Protein AF-A0A7C1PVC9-F1 (afdb_monomer_lite)

Sequence (63 aa):
MGKTGIKGANIFDDTGNVKEGPHYDLIIDIPAITGIDKVRISKVGDVMGGETVVKGFPKPIKW

Secondary structure (DSSP, 8-state):
--------EEEEEETT-TTT-SEEEEEEEEGGGTEEEEEEEETTS-EEEEEEEETTS------

Foldseek 3Di:
DDDPDFDDWDKDFQQVDPPVHGWIWTWTQDVVQCKIKIWIAHPVGHTPDIDIGGVPDPDDDDD

Radius of gyration: 13.42 Å; chains: 1; bounding box: 40×21×34 Å

Structure (mmCIF, N/CA/C/O backbone):
data_AF-A0A7C1PVC9-F1
#
_entry.id   AF-A0A7C1PVC9-F1
#
loop_
_atom_site.group_PDB
_atom_site.id
_atom_site.type_symbol
_atom_site.label_atom_id
_atom_site.label_alt_id
_atom_site.label_comp_id
_atom_site.label_asym_id
_atom_site.label_entit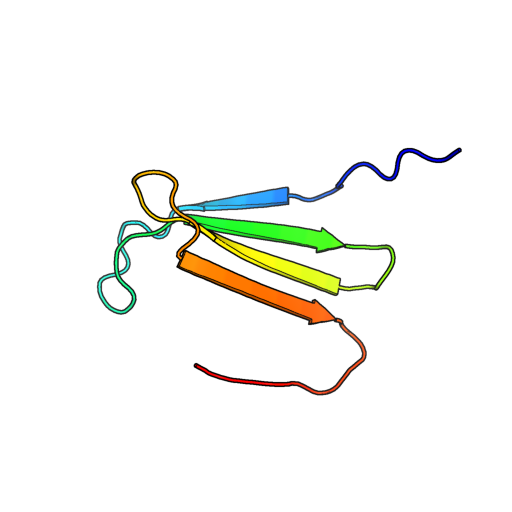y_id
_atom_site.label_seq_id
_atom_site.pdbx_PDB_ins_code
_atom_site.Cartn_x
_atom_site.Cartn_y
_atom_site.Cartn_z
_atom_site.occupancy
_atom_site.B_iso_or_equiv
_atom_site.auth_seq_id
_atom_site.auth_comp_id
_atom_site.auth_asym_id
_atom_site.auth_atom_id
_atom_site.pdbx_PDB_model_num
ATOM 1 N N . MET A 1 1 ? -24.810 -12.355 5.088 1.00 34.09 1 MET A N 1
ATOM 2 C CA . MET A 1 1 ? -23.343 -12.554 5.109 1.00 34.09 1 MET A CA 1
ATOM 3 C C . MET A 1 1 ? -22.700 -11.342 4.457 1.00 34.09 1 MET A C 1
ATOM 5 O O . MET A 1 1 ? -23.004 -11.054 3.306 1.00 34.09 1 MET A O 1
ATOM 9 N N . GLY A 1 2 ? -21.975 -10.545 5.244 1.00 35.03 2 GLY A N 1
ATOM 10 C CA . GLY A 1 2 ? -21.570 -9.187 4.879 1.00 35.03 2 GLY A CA 1
ATOM 11 C C . GLY A 1 2 ? -20.470 -9.161 3.824 1.00 35.03 2 GLY A C 1
ATOM 12 O O . GLY A 1 2 ? -19.406 -9.735 4.024 1.00 35.03 2 GLY A O 1
ATOM 13 N N . LYS A 1 3 ? -20.720 -8.461 2.714 1.00 37.88 3 LYS A N 1
ATOM 14 C CA . LYS A 1 3 ? -19.656 -8.012 1.815 1.00 37.88 3 LYS A CA 1
ATOM 15 C C . LYS A 1 3 ? -18.986 -6.802 2.466 1.00 37.88 3 LYS A C 1
ATOM 17 O O . LYS A 1 3 ? -19.479 -5.683 2.343 1.00 37.88 3 LYS A O 1
ATOM 22 N N . THR A 1 4 ? -17.886 -7.012 3.179 1.00 42.94 4 THR A N 1
ATOM 23 C CA . THR A 1 4 ? -16.953 -5.933 3.523 1.00 42.94 4 THR A CA 1
ATOM 24 C C . THR A 1 4 ? -16.196 -5.555 2.255 1.00 42.94 4 THR A C 1
ATOM 26 O O . THR A 1 4 ? -15.169 -6.139 1.928 1.00 42.94 4 THR A O 1
ATOM 29 N N . GLY A 1 5 ? -16.764 -4.630 1.480 1.00 45.38 5 GLY A N 1
ATOM 30 C CA . GLY A 1 5 ? -16.050 -3.989 0.380 1.00 45.38 5 GLY A CA 1
ATOM 31 C C . GLY A 1 5 ? -14.902 -3.142 0.927 1.00 45.38 5 GLY A C 1
ATOM 32 O O . GLY A 1 5 ? -15.073 -2.455 1.936 1.00 45.38 5 GLY A O 1
ATOM 33 N N . ILE A 1 6 ? -13.747 -3.193 0.263 1.00 53.00 6 ILE A N 1
ATOM 34 C CA . ILE A 1 6 ? -12.610 -2.316 0.544 1.00 53.00 6 ILE A CA 1
ATOM 35 C C . ILE A 1 6 ? -13.071 -0.871 0.298 1.00 53.00 6 ILE A C 1
ATOM 37 O O . ILE A 1 6 ? -13.336 -0.482 -0.838 1.00 53.00 6 ILE A O 1
ATOM 41 N N . LYS A 1 7 ? -13.229 -0.083 1.365 1.00 53.16 7 LYS A N 1
ATOM 42 C CA . LYS A 1 7 ? -13.438 1.367 1.283 1.00 53.16 7 LYS A CA 1
ATOM 43 C C . LYS A 1 7 ? -12.074 2.024 1.479 1.00 53.16 7 LYS A C 1
ATOM 45 O O . LYS A 1 7 ? -11.515 1.874 2.554 1.00 53.16 7 LYS A O 1
ATOM 50 N N . GLY A 1 8 ? -11.573 2.741 0.472 1.00 61.75 8 GLY A N 1
ATOM 51 C CA . GLY A 1 8 ? -10.342 3.537 0.603 1.00 61.75 8 GLY A CA 1
ATOM 52 C C . GLY A 1 8 ? -9.070 2.898 0.038 1.00 61.75 8 GLY A C 1
ATOM 53 O O . GLY A 1 8 ? -8.009 3.060 0.628 1.00 61.75 8 GLY A O 1
ATOM 54 N N . ALA A 1 9 ? -9.153 2.184 -1.091 1.00 75.31 9 ALA A N 1
ATOM 55 C CA . ALA A 1 9 ? -7.956 1.821 -1.850 1.00 75.31 9 ALA A CA 1
ATOM 56 C C . ALA A 1 9 ? -7.491 3.020 -2.696 1.00 75.31 9 ALA A C 1
ATOM 58 O O . ALA A 1 9 ? -8.245 3.500 -3.543 1.00 75.31 9 ALA A O 1
ATOM 59 N N . ASN A 1 10 ? -6.268 3.495 -2.472 1.00 82.06 10 ASN A N 1
ATOM 60 C CA . ASN A 1 10 ? -5.638 4.580 -3.223 1.00 82.06 10 ASN A CA 1
ATOM 61 C C . ASN A 1 10 ? -4.361 4.071 -3.889 1.00 82.06 10 ASN A C 1
ATOM 63 O O . ASN A 1 10 ? -3.591 3.347 -3.265 1.00 82.06 10 ASN A O 1
ATOM 67 N N . ILE A 1 11 ? -4.131 4.469 -5.138 1.00 85.44 11 ILE A N 1
ATOM 68 C CA . ILE A 1 11 ? -2.896 4.164 -5.863 1.00 85.44 11 ILE A CA 1
ATOM 69 C C . ILE A 1 11 ? -2.081 5.447 -5.963 1.00 85.44 11 ILE A C 1
ATOM 71 O O . ILE A 1 11 ? -2.590 6.474 -6.412 1.00 85.44 11 ILE A O 1
ATOM 75 N N . PHE A 1 12 ? -0.819 5.366 -5.565 1.00 86.25 12 PHE A N 1
ATOM 76 C CA . PHE A 1 12 ? 0.158 6.433 -5.692 1.00 86.25 12 PHE A CA 1
ATOM 77 C C . PHE A 1 12 ? 1.188 6.045 -6.747 1.00 86.25 12 PHE A C 1
ATOM 79 O O . PHE A 1 12 ? 1.750 4.949 -6.716 1.00 86.25 12 PHE A O 1
ATOM 86 N N . ASP A 1 13 ? 1.412 6.951 -7.692 1.00 88.75 13 ASP A N 1
ATOM 87 C CA . ASP A 1 13 ? 2.476 6.837 -8.680 1.00 88.75 13 ASP A CA 1
ATOM 88 C C . ASP A 1 13 ? 3.776 7.372 -8.075 1.00 88.75 13 ASP A C 1
ATOM 90 O O . ASP A 1 13 ? 3.901 8.572 -7.831 1.00 88.75 13 ASP A O 1
ATOM 94 N N . ASP A 1 14 ? 4.727 6.470 -7.822 1.00 89.31 14 ASP A N 1
ATOM 95 C CA . ASP A 1 14 ? 6.082 6.801 -7.372 1.00 89.31 14 ASP A CA 1
ATOM 96 C C . ASP A 1 14 ? 7.126 6.307 -8.389 1.00 89.31 14 ASP A C 1
ATOM 98 O O . ASP A 1 14 ? 8.250 5.893 -8.085 1.00 89.31 14 ASP A O 1
ATOM 102 N N . THR A 1 15 ? 6.759 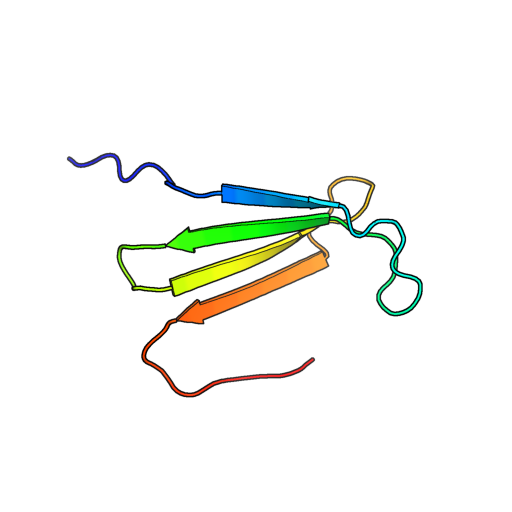6.339 -9.671 1.00 88.50 15 THR A N 1
ATOM 103 C CA . THR A 1 15 ? 7.616 5.876 -10.764 1.00 88.50 15 THR A CA 1
ATOM 104 C C . THR A 1 15 ? 8.828 6.772 -11.024 1.00 88.50 15 THR A C 1
ATOM 106 O O . THR A 1 15 ? 9.695 6.400 -11.822 1.00 88.50 15 THR A O 1
ATOM 109 N N . GLY A 1 16 ? 8.900 7.926 -10.357 1.00 88.56 16 GLY A N 1
ATOM 110 C CA . GLY A 1 16 ? 10.054 8.823 -10.321 1.00 88.56 16 GLY A CA 1
ATOM 111 C C . GLY A 1 16 ? 11.055 8.522 -9.197 1.00 88.56 16 GLY A C 1
ATOM 112 O O . GLY A 1 16 ? 12.083 9.195 -9.118 1.00 88.56 16 GLY A O 1
ATOM 113 N N . ASN A 1 17 ? 10.795 7.538 -8.329 1.00 86.06 17 ASN A N 1
ATOM 114 C CA . ASN A 1 17 ? 11.654 7.248 -7.184 1.00 86.06 17 ASN A CA 1
ATOM 115 C C . ASN A 1 17 ? 12.990 6.619 -7.606 1.00 86.06 17 ASN A C 1
ATOM 117 O O . ASN A 1 17 ? 13.085 5.438 -7.943 1.00 86.06 17 ASN A O 1
ATOM 121 N N . VAL A 1 18 ? 14.055 7.420 -7.555 1.00 85.06 18 VAL A N 1
ATOM 122 C CA . VAL A 1 18 ? 15.421 6.989 -7.898 1.00 85.06 18 VAL A CA 1
ATOM 123 C C . VAL A 1 18 ? 16.106 6.175 -6.797 1.00 85.06 18 VAL A C 1
ATOM 125 O O . VAL A 1 18 ? 17.091 5.498 -7.071 1.00 85.06 18 VAL A O 1
ATOM 128 N N . LYS A 1 19 ? 15.613 6.239 -5.553 1.00 86.06 19 LYS A N 1
ATOM 129 C CA . LYS A 1 19 ? 16.237 5.586 -4.393 1.00 86.06 19 LYS A CA 1
ATOM 130 C C . LYS A 1 19 ? 15.772 4.141 -4.233 1.00 86.06 19 LYS A C 1
ATOM 132 O O . LYS A 1 19 ? 16.585 3.265 -3.968 1.00 86.06 19 LYS A O 1
ATOM 137 N N . GLU A 1 20 ? 14.470 3.912 -4.359 1.00 81.00 20 GLU A N 1
ATOM 138 C CA . GLU A 1 20 ? 13.835 2.602 -4.149 1.00 81.00 20 GLU A CA 1
ATOM 139 C C . GLU A 1 20 ? 13.533 1.883 -5.475 1.00 81.00 20 GLU A C 1
ATOM 141 O O . GLU A 1 20 ? 13.127 0.723 -5.479 1.00 81.00 20 GLU A O 1
ATOM 146 N N . GLY A 1 21 ? 13.772 2.563 -6.601 1.00 86.12 21 GLY A N 1
ATOM 147 C CA . GLY A 1 21 ? 13.393 2.119 -7.934 1.00 86.12 21 GLY A CA 1
ATOM 148 C C . GLY A 1 21 ? 11.951 2.516 -8.277 1.00 86.12 21 GLY A C 1
ATOM 149 O O . GLY A 1 21 ? 11.136 2.744 -7.385 1.00 86.12 21 GLY A O 1
ATOM 150 N N . PRO A 1 22 ? 11.609 2.619 -9.569 1.00 89.75 22 PRO A N 1
ATOM 151 C CA . PRO A 1 22 ? 10.301 3.093 -10.009 1.00 89.75 22 PRO A CA 1
ATOM 152 C C . PRO A 1 22 ? 9.175 2.091 -9.699 1.00 89.75 22 PRO A C 1
ATOM 154 O O . PRO A 1 22 ? 9.227 0.950 -10.164 1.00 89.75 22 PRO A O 1
ATOM 157 N N . HIS A 1 23 ? 8.128 2.523 -8.991 1.00 91.75 23 HIS A N 1
ATOM 158 C CA . HIS A 1 23 ? 7.027 1.654 -8.553 1.00 91.75 23 HIS A CA 1
ATOM 159 C C . HIS A 1 23 ? 5.697 2.409 -8.371 1.00 91.75 23 HIS A C 1
ATOM 161 O O . HIS A 1 23 ? 5.640 3.632 -8.477 1.00 91.75 23 HIS A O 1
ATOM 167 N N . TYR A 1 24 ? 4.634 1.662 -8.084 1.00 90.44 24 TYR A N 1
ATOM 168 C CA . TYR A 1 24 ? 3.350 2.157 -7.599 1.00 90.44 24 TYR A CA 1
ATOM 169 C C . TYR A 1 24 ? 3.111 1.647 -6.181 1.00 90.44 24 TYR A C 1
ATOM 171 O O . TYR A 1 24 ? 3.415 0.491 -5.876 1.00 90.44 24 TYR A O 1
ATOM 179 N N . ASP A 1 25 ? 2.527 2.482 -5.332 1.00 88.00 25 ASP A N 1
ATOM 180 C CA . ASP A 1 25 ? 2.110 2.100 -3.986 1.00 88.00 25 ASP A CA 1
ATOM 181 C C . ASP A 1 25 ? 0.577 2.048 -3.926 1.00 88.00 25 ASP A C 1
ATOM 183 O O . ASP A 1 25 ? -0.109 3.051 -4.122 1.00 88.00 25 ASP A O 1
ATOM 187 N N . LEU A 1 26 ? 0.028 0.869 -3.648 1.00 88.88 26 LEU A N 1
ATOM 188 C CA . LEU A 1 26 ? -1.385 0.659 -3.360 1.00 88.88 26 LEU A CA 1
ATOM 189 C C . LEU A 1 26 ? -1.584 0.712 -1.846 1.00 88.88 26 LEU A C 1
ATOM 191 O O . LEU A 1 26 ? -1.059 -0.126 -1.120 1.00 88.88 26 LEU A O 1
ATOM 195 N N . ILE A 1 27 ? -2.356 1.682 -1.373 1.00 85.94 27 ILE A N 1
ATOM 196 C CA . ILE A 1 27 ? -2.694 1.850 0.040 1.00 85.94 27 ILE A CA 1
ATOM 197 C C . ILE A 1 27 ? -4.153 1.469 0.238 1.00 85.94 27 ILE A C 1
ATOM 199 O O . ILE A 1 27 ? -5.031 2.035 -0.408 1.00 85.94 27 ILE A O 1
ATOM 203 N N . ILE A 1 28 ? -4.411 0.521 1.130 1.00 86.44 28 ILE A N 1
ATOM 204 C CA . ILE A 1 28 ? -5.729 -0.023 1.432 1.00 86.44 28 ILE A CA 1
ATOM 205 C C . ILE A 1 28 ? -6.040 0.237 2.901 1.00 86.44 28 ILE A C 1
ATOM 207 O O . ILE A 1 28 ? -5.410 -0.336 3.788 1.00 86.44 28 ILE A O 1
ATOM 211 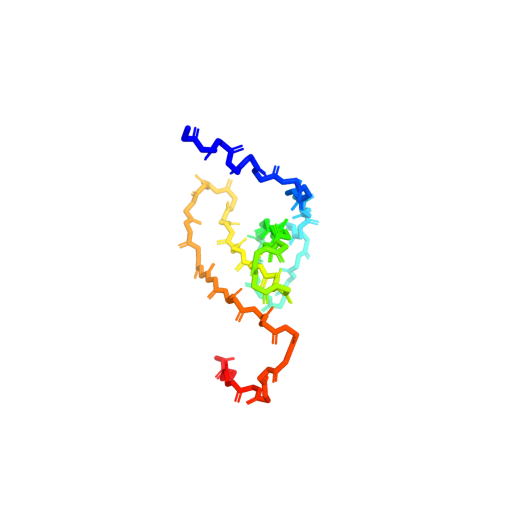N N . ASP A 1 29 ? -7.060 1.044 3.174 1.00 83.12 29 ASP A N 1
ATOM 212 C CA . ASP A 1 29 ? -7.613 1.119 4.523 1.00 83.12 29 ASP A CA 1
ATOM 213 C C . ASP A 1 29 ? -8.362 -0.183 4.861 1.00 83.12 29 ASP A C 1
ATOM 215 O O . ASP A 1 29 ? -9.234 -0.642 4.115 1.00 83.12 29 ASP A O 1
ATOM 219 N N . ILE A 1 30 ? -8.052 -0.768 6.022 1.00 82.75 30 ILE A N 1
ATOM 220 C CA . ILE A 1 30 ? -8.720 -1.950 6.583 1.00 82.75 30 ILE A CA 1
ATOM 221 C C . ILE A 1 30 ? -9.416 -1.543 7.894 1.00 82.75 30 ILE A C 1
ATOM 223 O O . ILE A 1 30 ? -8.882 -1.762 8.990 1.00 82.75 30 ILE A O 1
ATOM 227 N N . PRO A 1 31 ? -10.643 -0.978 7.826 1.00 78.31 31 PRO A N 1
ATOM 228 C CA . PRO A 1 31 ? -11.346 -0.467 9.003 1.00 78.31 31 PRO A CA 1
ATOM 229 C C . PRO A 1 31 ? -11.602 -1.531 10.071 1.00 78.31 31 PRO A C 1
ATOM 231 O O . PRO A 1 31 ? -11.588 -1.221 11.256 1.00 78.31 31 PRO A O 1
ATOM 234 N N . ALA A 1 32 ? -11.795 -2.789 9.659 1.00 80.81 32 ALA A N 1
ATOM 235 C CA . ALA A 1 32 ? -12.083 -3.906 10.560 1.00 80.81 32 ALA A CA 1
ATOM 236 C C . ALA A 1 32 ? -10.988 -4.140 11.614 1.00 80.81 32 ALA A C 1
ATOM 238 O O . ALA A 1 32 ? -11.289 -4.625 12.701 1.00 80.81 32 ALA A O 1
ATOM 239 N N . ILE A 1 33 ? -9.738 -3.783 11.303 1.00 78.31 33 ILE A N 1
ATOM 240 C CA . ILE A 1 33 ? -8.600 -3.893 12.225 1.00 78.31 33 ILE A CA 1
ATOM 241 C C . ILE A 1 33 ? -7.996 -2.527 12.558 1.00 78.31 33 ILE A C 1
ATOM 243 O O . ILE A 1 33 ? -6.937 -2.462 13.166 1.00 78.31 33 ILE A O 1
ATOM 247 N N . THR A 1 34 ? -8.643 -1.423 12.167 1.00 81.06 34 THR A N 1
ATOM 248 C CA . THR A 1 34 ? -8.064 -0.068 12.264 1.00 81.06 34 THR A CA 1
ATOM 249 C C . THR A 1 34 ? -6.660 -0.000 11.636 1.00 81.06 34 THR A C 1
ATOM 251 O O . THR A 1 34 ? -5.747 0.646 12.154 1.00 81.06 34 THR A O 1
ATOM 254 N N . GLY A 1 35 ? -6.460 -0.737 10.543 1.00 82.62 35 GLY A N 1
ATOM 255 C CA . GLY A 1 35 ? -5.166 -0.898 9.889 1.00 82.62 35 GLY A CA 1
ATOM 256 C C . GLY A 1 35 ? -5.132 -0.284 8.501 1.00 82.62 35 GLY A C 1
ATOM 257 O O . GLY A 1 35 ? -6.168 0.044 7.928 1.00 82.62 35 GLY A O 1
ATOM 258 N N . ILE A 1 36 ? -3.922 -0.147 7.982 1.00 84.38 36 ILE A N 1
ATOM 259 C CA . ILE A 1 36 ? -3.615 0.282 6.623 1.00 84.38 36 ILE A CA 1
ATOM 260 C C . ILE A 1 36 ? -2.684 -0.771 6.044 1.00 84.38 36 ILE A C 1
ATOM 262 O O . ILE A 1 36 ? -1.681 -1.098 6.670 1.00 84.38 36 ILE A O 1
ATOM 266 N N . ASP A 1 37 ? -3.005 -1.299 4.876 1.00 86.69 37 ASP A N 1
ATOM 267 C CA . ASP A 1 37 ? -2.130 -2.197 4.137 1.00 86.69 37 ASP A CA 1
ATOM 268 C C . ASP A 1 37 ? -1.512 -1.447 2.962 1.00 86.69 37 ASP A C 1
ATOM 270 O O . ASP A 1 37 ? -2.200 -0.719 2.24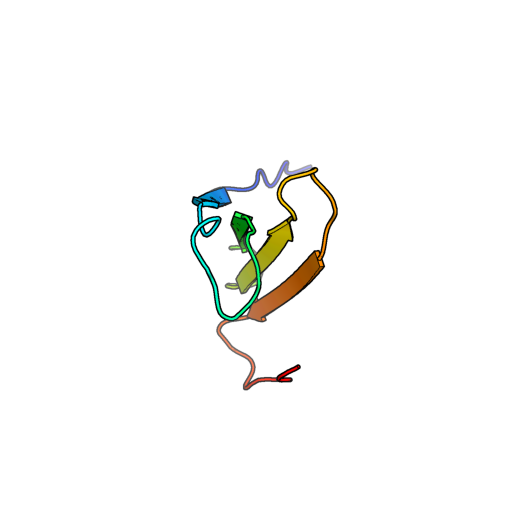6 1.00 86.69 37 ASP A O 1
ATOM 274 N N . LYS A 1 38 ? -0.203 -1.577 2.791 1.00 88.19 38 LYS A N 1
ATOM 275 C CA . LYS A 1 38 ? 0.550 -0.979 1.696 1.00 88.19 38 LYS A CA 1
ATOM 276 C C . LYS A 1 38 ? 1.115 -2.107 0.854 1.00 88.19 38 LYS A C 1
ATOM 278 O O . LYS A 1 38 ? 1.888 -2.912 1.355 1.00 88.19 38 LYS A O 1
ATOM 283 N N . VAL A 1 39 ? 0.783 -2.138 -0.429 1.00 90.19 39 VAL A N 1
ATOM 284 C CA . VAL A 1 39 ? 1.332 -3.088 -1.400 1.00 90.19 39 VAL A CA 1
ATOM 285 C C . VAL A 1 39 ? 2.095 -2.311 -2.455 1.00 90.19 39 VAL A C 1
ATOM 287 O O . VAL A 1 39 ? 1.555 -1.401 -3.079 1.00 90.19 39 VAL A O 1
ATOM 290 N N . ARG A 1 40 ? 3.352 -2.680 -2.674 1.00 90.88 40 ARG A N 1
ATOM 291 C CA . ARG A 1 40 ? 4.195 -2.085 -3.703 1.00 90.88 40 ARG A CA 1
ATOM 292 C C . ARG A 1 40 ? 4.180 -2.942 -4.953 1.00 90.88 40 ARG A C 1
ATOM 294 O O . ARG A 1 40 ? 4.413 -4.149 -4.889 1.00 90.88 40 ARG A O 1
ATOM 301 N N . ILE A 1 41 ? 3.943 -2.302 -6.088 1.00 92.44 41 ILE A N 1
ATOM 302 C CA . ILE A 1 41 ? 3.812 -2.950 -7.388 1.00 92.44 41 ILE A CA 1
ATOM 303 C C . ILE A 1 41 ? 4.817 -2.317 -8.351 1.00 92.44 41 ILE A C 1
ATOM 305 O O . ILE A 1 41 ? 4.963 -1.097 -8.411 1.00 92.44 41 ILE A O 1
ATOM 309 N N . SER A 1 42 ? 5.528 -3.141 -9.110 1.00 89.88 42 SER A N 1
ATOM 310 C CA . SER A 1 42 ? 6.463 -2.683 -10.131 1.00 89.88 42 SER A CA 1
ATOM 311 C C . SER A 1 42 ? 5.722 -2.047 -11.312 1.00 89.88 42 SER A C 1
ATOM 313 O O . SER A 1 42 ? 4.512 -2.202 -11.485 1.00 89.88 42 SER A O 1
ATOM 315 N N . LYS A 1 43 ? 6.458 -1.377 -12.205 1.00 86.75 43 LYS A N 1
ATOM 316 C CA . LYS A 1 43 ? 5.884 -0.825 -13.446 1.00 86.75 43 LYS A CA 1
ATOM 317 C C . LYS A 1 43 ? 5.205 -1.860 -14.348 1.00 86.75 43 LYS A C 1
ATOM 319 O O . LYS A 1 43 ? 4.363 -1.481 -15.155 1.00 86.75 43 LYS A O 1
ATOM 324 N N . VAL A 1 44 ? 5.588 -3.131 -14.239 1.00 88.56 44 VAL A N 1
ATOM 325 C CA . VAL A 1 44 ? 5.058 -4.226 -15.066 1.00 88.56 44 VAL A CA 1
ATOM 326 C C . VAL A 1 44 ? 3.971 -5.037 -14.354 1.00 88.56 44 VAL A C 1
ATOM 328 O O . VAL A 1 44 ? 3.443 -5.976 -14.937 1.00 88.56 44 VAL A O 1
ATOM 331 N N . GLY A 1 45 ? 3.594 -4.650 -13.129 1.00 85.31 45 GLY A N 1
ATOM 332 C CA . GLY A 1 45 ? 2.511 -5.284 -12.372 1.00 85.31 45 GLY A CA 1
ATOM 333 C C . GLY A 1 45 ? 2.956 -6.344 -11.362 1.00 85.31 45 GLY A C 1
ATOM 334 O O . GLY A 1 45 ? 2.098 -6.955 -10.727 1.00 85.31 45 GLY A O 1
ATOM 335 N N . ASP A 1 46 ? 4.261 -6.549 -11.170 1.00 90.19 46 ASP A N 1
ATOM 336 C CA . ASP A 1 46 ? 4.767 -7.514 -10.187 1.00 90.19 46 ASP A CA 1
ATOM 337 C C . ASP A 1 46 ? 4.670 -6.952 -8.768 1.00 90.19 46 ASP A C 1
ATOM 339 O O . ASP A 1 46 ? 5.055 -5.809 -8.520 1.00 90.19 46 ASP A O 1
ATOM 343 N N . VAL A 1 47 ? 4.223 -7.762 -7.808 1.00 89.94 47 VAL A N 1
ATOM 344 C CA . VAL A 1 47 ? 4.255 -7.376 -6.392 1.00 89.94 47 VAL A CA 1
ATOM 345 C C . VAL A 1 47 ? 5.701 -7.399 -5.905 1.00 89.94 47 VAL A C 1
ATOM 347 O O . VAL A 1 47 ? 6.345 -8.445 -5.877 1.00 89.94 47 VAL A O 1
ATOM 350 N N . MET A 1 48 ? 6.205 -6.235 -5.506 1.00 86.31 48 MET A N 1
ATOM 351 C CA . MET A 1 48 ? 7.567 -6.060 -4.996 1.00 86.31 48 MET A CA 1
ATOM 352 C C . MET A 1 48 ? 7.646 -6.251 -3.478 1.00 86.31 48 MET A C 1
ATOM 354 O O . MET A 1 48 ? 8.712 -6.543 -2.947 1.00 86.31 48 MET A O 1
ATOM 358 N N . GLY A 1 49 ? 6.527 -6.070 -2.776 1.00 87.88 49 GLY A N 1
ATOM 359 C CA . GLY A 1 49 ? 6.434 -6.240 -1.330 1.00 87.88 49 GLY A CA 1
ATOM 360 C C . GLY A 1 49 ? 5.150 -5.641 -0.769 1.00 87.88 49 GLY A C 1
ATOM 361 O O . GLY A 1 49 ? 4.377 -5.014 -1.494 1.00 87.88 49 GLY A O 1
ATOM 362 N N . GLY A 1 50 ? 4.928 -5.817 0.529 1.00 87.44 50 GLY A N 1
ATOM 363 C CA . GLY A 1 50 ? 3.828 -5.165 1.222 1.00 87.44 50 GLY A CA 1
ATOM 364 C C . GLY A 1 50 ? 3.980 -5.187 2.737 1.00 87.44 50 GLY A C 1
ATOM 365 O O . GLY A 1 50 ? 4.729 -5.999 3.282 1.00 87.44 50 GLY A O 1
ATOM 366 N N . GLU A 1 51 ? 3.286 -4.270 3.403 1.00 83.62 51 GLU A N 1
ATOM 367 C CA . GLU A 1 51 ? 3.252 -4.141 4.856 1.00 83.62 51 GLU A CA 1
ATOM 368 C C . GLU A 1 51 ? 1.848 -3.779 5.346 1.00 83.62 51 GLU A C 1
ATOM 370 O O . GLU A 1 51 ? 1.201 -2.885 4.805 1.00 83.62 51 GLU A O 1
ATOM 375 N N . THR A 1 52 ? 1.411 -4.416 6.434 1.00 85.31 52 THR A N 1
ATOM 376 C CA . THR A 1 52 ? 0.194 -4.015 7.143 1.00 85.31 52 THR A CA 1
ATOM 377 C C . THR A 1 52 ? 0.563 -3.259 8.413 1.00 85.31 52 THR A C 1
ATOM 379 O O . THR A 1 52 ? 1.176 -3.801 9.334 1.00 85.31 52 THR A O 1
ATOM 382 N N . VAL A 1 53 ? 0.135 -2.005 8.501 1.00 77.12 53 VAL A N 1
ATOM 383 C CA . VAL A 1 53 ? 0.278 -1.147 9.675 1.00 77.12 53 VAL A CA 1
ATOM 384 C C . VAL A 1 53 ? -1.046 -1.100 10.427 1.00 77.12 53 VAL A C 1
ATOM 386 O O . VAL A 1 53 ? -2.001 -0.455 10.005 1.00 77.12 53 VAL A O 1
ATOM 389 N N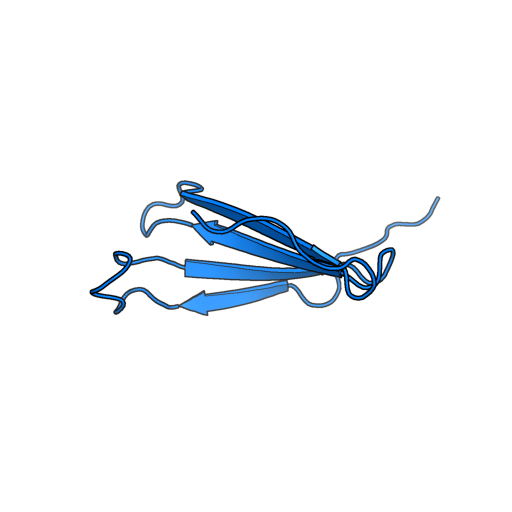 . VAL A 1 54 ? -1.109 -1.751 11.585 1.00 80.00 54 VAL A N 1
ATOM 390 C CA . VAL A 1 54 ? -2.293 -1.744 12.457 1.00 80.00 54 VAL A CA 1
ATOM 391 C C . VAL A 1 54 ? -2.156 -0.624 13.493 1.00 80.00 54 VAL A C 1
ATOM 393 O O . VAL A 1 54 ? -1.244 -0.665 14.324 1.00 80.00 54 VAL A O 1
ATOM 396 N N . LYS A 1 55 ? -3.044 0.387 13.482 1.00 62.62 55 LYS A N 1
ATOM 397 C CA . LYS A 1 55 ? -3.043 1.449 14.507 1.00 62.62 55 LYS A CA 1
ATOM 398 C C . LYS A 1 55 ? -3.501 0.855 15.843 1.00 62.62 55 LYS A C 1
ATOM 400 O O . LYS A 1 55 ? -4.690 0.776 16.121 1.00 62.62 55 LYS A O 1
ATOM 405 N N . GLY A 1 56 ? -2.543 0.415 16.656 1.00 55.31 56 GLY A N 1
ATOM 406 C CA . GLY A 1 56 ? -2.798 -0.180 17.973 1.00 55.31 56 GLY A CA 1
ATOM 407 C C . GLY A 1 56 ? -1.716 -1.149 18.453 1.00 55.31 56 GLY A C 1
ATOM 408 O O . GLY A 1 56 ? -1.626 -1.395 19.652 1.00 55.31 56 GLY A O 1
ATOM 409 N N . PHE A 1 57 ? -0.858 -1.646 17.554 1.00 47.91 57 PHE A N 1
ATOM 410 C CA . PHE A 1 57 ? 0.296 -2.476 17.906 1.00 47.91 57 PHE A CA 1
ATOM 411 C C . PHE A 1 57 ? 1.613 -1.723 17.641 1.00 47.91 57 PHE A C 1
ATOM 413 O O . PHE A 1 57 ? 1.821 -1.226 16.531 1.00 47.91 57 PHE A O 1
ATOM 420 N N . PRO A 1 58 ? 2.527 -1.607 18.625 1.00 41.06 58 PRO A N 1
ATOM 421 C CA . PRO A 1 58 ? 3.851 -1.047 18.388 1.00 41.06 58 PRO A CA 1
ATOM 422 C C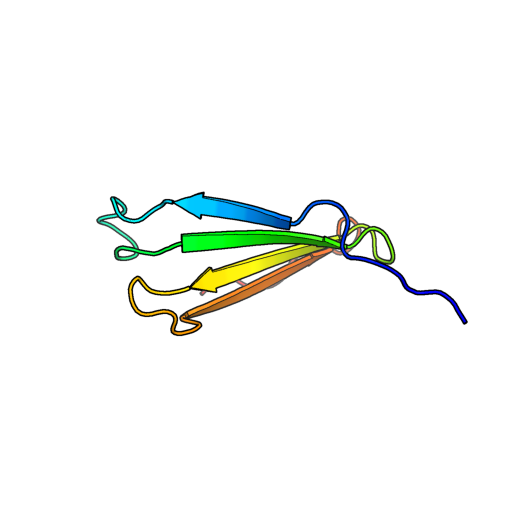 . PRO A 1 58 ? 4.666 -2.002 17.492 1.00 41.06 58 PRO A C 1
ATOM 424 O O . PRO A 1 58 ? 4.997 -3.098 17.920 1.00 41.06 58 PRO A O 1
ATOM 427 N N . LYS A 1 59 ? 4.924 -1.554 16.249 1.00 49.09 59 LYS A N 1
ATOM 428 C CA . LYS A 1 59 ? 5.900 -1.985 15.207 1.00 49.09 59 LYS A CA 1
ATOM 429 C C . LYS A 1 59 ? 6.472 -3.418 15.257 1.00 49.09 59 LYS A C 1
ATOM 431 O O . LYS A 1 59 ? 7.110 -3.790 16.237 1.00 49.09 59 LYS A O 1
ATOM 436 N N . PRO A 1 60 ? 6.486 -4.127 14.111 1.00 42.06 60 PRO A N 1
ATOM 437 C CA . PRO A 1 60 ? 7.775 -4.466 13.447 1.00 42.06 60 PRO A CA 1
ATOM 438 C C . PRO A 1 60 ? 7.673 -4.461 11.893 1.00 42.06 60 PRO A C 1
ATOM 440 O O . PRO A 1 60 ? 6.564 -4.509 11.386 1.00 42.06 60 PRO A O 1
ATOM 443 N N . ILE A 1 61 ? 8.694 -4.430 11.021 1.00 43.69 61 ILE A N 1
ATOM 444 C CA . ILE A 1 61 ? 10.175 -4.460 11.014 1.00 43.69 61 ILE A CA 1
ATOM 445 C C . ILE A 1 61 ? 10.604 -3.728 9.720 1.00 43.69 61 ILE A C 1
ATOM 447 O O . ILE A 1 61 ? 9.919 -3.817 8.705 1.00 43.69 61 ILE A O 1
ATOM 451 N N . LYS A 1 62 ? 11.739 -3.018 9.755 1.00 35.22 62 LYS A N 1
ATOM 452 C CA . LYS A 1 62 ? 12.377 -2.433 8.563 1.00 35.22 62 LYS A CA 1
ATOM 453 C C . LYS A 1 62 ? 13.063 -3.517 7.724 1.00 35.22 62 LYS A C 1
ATOM 455 O O . LYS A 1 62 ? 13.800 -4.318 8.298 1.00 35.22 62 LYS A O 1
ATOM 460 N N . TRP A 1 63 ? 12.885 -3.452 6.407 1.00 45.97 63 TRP A N 1
ATOM 461 C CA . TRP A 1 63 ? 13.794 -4.042 5.421 1.00 45.97 63 TRP A CA 1
ATOM 462 C C . TRP A 1 63 ? 14.846 -3.011 5.005 1.00 45.97 63 TRP A C 1
ATOM 464 O O . TRP A 1 63 ? 14.505 -1.802 4.989 1.00 45.97 63 TRP A O 1
#

pLDDT: mean 75.14, std 18.43, range [34.09, 92.44]